Protein AF-A0A7W2FV96-F1 (afdb_monomer)

Radius of gyration: 12.96 Å; Cα contacts (8 Å, |Δi|>4): 119; chains: 1; bounding box: 33×19×32 Å

Foldseek 3Di:
DAPVCCVVVPDPPDDDKDKAFWADKDDDPQKIWTWGADPPGIDIDIDGQVVVPPDPCSPCCCPCVVPPRDHGDMDMD

Structure (mmCIF, N/CA/C/O backbone):
data_AF-A0A7W2FV96-F1
#
_entry.id   AF-A0A7W2FV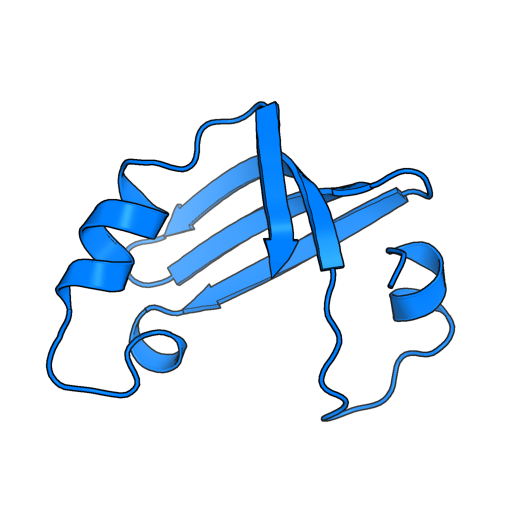96-F1
#
loop_
_atom_site.group_PDB
_atom_site.id
_atom_site.type_symbol
_atom_site.label_atom_id
_atom_site.label_alt_id
_atom_site.label_comp_id
_atom_site.label_asym_id
_atom_site.label_entity_id
_atom_site.label_seq_id
_atom_site.pdbx_PDB_ins_code
_atom_site.Cartn_x
_atom_site.Cartn_y
_atom_site.Cartn_z
_atom_site.occupancy
_atom_site.B_iso_or_equiv
_atom_site.auth_seq_id
_atom_site.auth_comp_id
_atom_site.auth_asym_id
_atom_site.auth_atom_id
_atom_site.pdbx_PDB_model_num
ATOM 1 N N . HIS A 1 1 ? -6.035 -10.256 7.552 1.00 74.44 1 HIS A N 1
ATOM 2 C CA . HIS A 1 1 ? -6.168 -9.306 8.669 1.00 74.44 1 HIS A CA 1
ATOM 3 C C . HIS A 1 1 ? -6.899 -8.089 8.139 1.00 74.44 1 HIS A C 1
ATOM 5 O O . HIS A 1 1 ? -6.571 -7.663 7.034 1.00 74.44 1 HIS A O 1
ATOM 11 N N . THR A 1 2 ? -7.917 -7.592 8.848 1.00 81.50 2 THR A N 1
ATOM 12 C CA . THR A 1 2 ? -8.620 -6.370 8.424 1.00 81.50 2 THR A CA 1
ATOM 13 C C . THR A 1 2 ? -7.823 -5.133 8.827 1.00 81.50 2 THR A C 1
ATOM 15 O O . THR A 1 2 ? -7.048 -5.144 9.782 1.00 81.50 2 THR A O 1
ATOM 18 N N . SER A 1 3 ? -8.021 -4.040 8.108 1.00 82.06 3 SER A N 1
ATOM 19 C CA . SER A 1 3 ? -7.372 -2.747 8.294 1.00 82.06 3 SER A CA 1
ATOM 20 C C . SER A 1 3 ? -7.621 -2.198 9.692 1.00 82.06 3 SER A C 1
ATOM 22 O O . SER A 1 3 ? -6.745 -1.559 10.270 1.00 82.06 3 SER A O 1
ATOM 24 N N . LYS A 1 4 ? -8.794 -2.490 10.259 1.00 84.50 4 LYS A N 1
ATOM 25 C CA . LYS A 1 4 ? -9.155 -2.154 11.632 1.00 84.50 4 LYS A CA 1
ATOM 26 C C . LYS A 1 4 ? -8.346 -2.966 12.643 1.00 84.50 4 LYS A C 1
ATOM 28 O O . LYS A 1 4 ? -7.730 -2.364 13.513 1.00 84.50 4 LYS A O 1
ATOM 33 N N . GLN A 1 5 ? -8.266 -4.287 12.479 1.00 83.38 5 GLN A N 1
ATOM 34 C CA . GLN A 1 5 ? -7.440 -5.151 13.334 1.00 83.38 5 GLN A CA 1
ATOM 35 C C . GLN A 1 5 ? -5.960 -4.773 13.269 1.00 83.38 5 GLN A C 1
ATOM 37 O O . GLN A 1 5 ? -5.312 -4.663 14.294 1.00 83.38 5 GLN A O 1
ATOM 42 N N . ILE A 1 6 ? -5.421 -4.493 12.081 1.00 84.31 6 ILE A N 1
ATOM 43 C CA . ILE A 1 6 ? -4.001 -4.128 11.929 1.00 84.31 6 ILE A CA 1
ATOM 44 C C . ILE A 1 6 ? -3.682 -2.810 12.641 1.00 84.31 6 ILE A C 1
ATOM 46 O O . ILE A 1 6 ? -2.592 -2.650 13.180 1.00 84.31 6 ILE A O 1
ATOM 50 N N . LYS A 1 7 ? -4.626 -1.861 12.649 1.00 82.19 7 LYS A N 1
ATOM 51 C CA . LYS A 1 7 ? -4.475 -0.595 13.377 1.00 82.19 7 LYS A CA 1
ATOM 52 C C . LYS A 1 7 ? -4.636 -0.766 14.885 1.00 82.19 7 LYS A C 1
ATOM 54 O O . LYS A 1 7 ? -3.940 -0.091 15.634 1.00 82.19 7 LYS A O 1
ATOM 59 N N . SER A 1 8 ? -5.566 -1.614 15.321 1.00 86.94 8 SER A N 1
ATOM 60 C CA . SER A 1 8 ? -5.838 -1.855 16.741 1.00 86.94 8 SER A CA 1
ATOM 61 C C . SER A 1 8 ? -4.766 -2.717 17.409 1.00 86.94 8 SER A C 1
ATOM 63 O O . SER A 1 8 ? -4.338 -2.393 18.509 1.00 86.94 8 SER A O 1
ATOM 65 N N . ASP A 1 9 ? -4.301 -3.760 16.726 1.00 86.75 9 ASP A N 1
ATOM 66 C CA . ASP A 1 9 ? -3.304 -4.731 17.191 1.00 86.75 9 ASP A CA 1
ATOM 67 C C . ASP A 1 9 ? -1.929 -4.472 16.554 1.00 86.75 9 ASP A C 1
ATOM 69 O O . ASP A 1 9 ? -1.198 -5.408 16.208 1.00 86.75 9 ASP A O 1
ATOM 73 N N . PHE A 1 10 ? -1.603 -3.196 16.326 1.00 85.00 10 PHE A N 1
ATOM 74 C CA . PHE A 1 10 ? -0.329 -2.808 15.735 1.00 85.00 10 PHE A CA 1
ATOM 75 C C . PHE A 1 10 ? 0.828 -3.259 16.633 1.00 85.00 10 PHE A C 1
ATOM 77 O O . PHE A 1 10 ? 0.917 -2.876 17.798 1.00 85.00 10 PHE A O 1
ATOM 84 N N . GLU A 1 11 ? 1.736 -4.044 16.061 1.00 88.12 11 GLU A N 1
ATOM 85 C CA . GLU A 1 11 ? 2.932 -4.547 16.726 1.00 88.12 11 GLU A CA 1
ATOM 86 C C . GLU A 1 11 ? 4.120 -4.400 15.774 1.00 88.12 11 GLU A C 1
ATOM 88 O O . GLU A 1 11 ? 4.056 -4.790 14.602 1.00 88.12 11 GLU A O 1
ATOM 93 N N . GLU A 1 12 ? 5.204 -3.804 16.265 1.00 83.75 12 GLU A N 1
ATOM 94 C CA . GLU A 1 12 ? 6.386 -3.530 15.454 1.00 83.75 12 GLU A CA 1
ATOM 95 C C . GLU A 1 12 ? 7.062 -4.838 15.011 1.00 83.75 12 GLU A C 1
ATOM 97 O O . GLU A 1 12 ? 7.295 -5.744 15.807 1.00 83.75 12 GLU A O 1
ATOM 102 N N . GLY A 1 13 ? 7.359 -4.961 13.714 1.00 81.12 13 GLY A N 1
ATOM 103 C CA . GLY A 1 13 ? 8.001 -6.152 13.140 1.00 81.12 13 GLY A CA 1
ATOM 104 C C . GLY A 1 13 ? 7.068 -7.346 12.895 1.00 81.12 13 GLY A C 1
ATOM 105 O O . GLY A 1 13 ? 7.496 -8.345 12.308 1.00 81.12 13 GLY A O 1
ATOM 106 N N . LYS A 1 14 ? 5.787 -7.252 13.269 1.00 85.44 14 LYS A N 1
ATOM 107 C CA . LYS A 1 14 ? 4.806 -8.306 13.005 1.00 85.44 14 LYS A CA 1
ATOM 108 C C . LYS A 1 14 ? 4.462 -8.371 11.521 1.00 85.44 14 LYS A C 1
ATOM 110 O O . LYS A 1 14 ? 3.989 -7.410 10.917 1.00 85.44 14 LYS A O 1
ATOM 115 N N . LYS A 1 15 ? 4.657 -9.548 10.926 1.00 82.12 15 LYS A N 1
ATOM 116 C CA . LYS A 1 15 ? 4.219 -9.825 9.555 1.00 82.12 15 LYS A CA 1
ATOM 117 C C . LYS A 1 15 ? 2.711 -10.046 9.548 1.00 82.12 15 LYS A C 1
ATOM 119 O O . LYS A 1 15 ? 2.211 -10.934 10.235 1.00 82.12 15 LYS A O 1
ATOM 124 N N . VAL A 1 16 ? 1.997 -9.256 8.756 1.00 83.81 16 VAL A N 1
ATOM 125 C CA . VAL A 1 16 ? 0.547 -9.369 8.571 1.00 83.81 16 VAL A CA 1
ATOM 126 C C . VAL A 1 16 ? 0.229 -9.521 7.094 1.00 83.81 16 VAL A C 1
ATOM 128 O O . VAL A 1 16 ? 0.968 -9.027 6.251 1.00 83.81 16 VAL A O 1
ATOM 131 N N . ILE A 1 17 ? -0.877 -10.206 6.808 1.00 84.25 17 ILE A N 1
ATOM 132 C CA . ILE A 1 17 ? -1.400 -10.375 5.449 1.00 84.25 17 ILE A CA 1
ATOM 133 C C . ILE A 1 17 ? -2.712 -9.607 5.343 1.00 84.25 17 ILE A C 1
ATOM 135 O O . ILE A 1 17 ? -3.621 -9.807 6.170 1.00 84.25 17 ILE A O 1
ATOM 139 N N . VAL A 1 18 ? -2.816 -8.754 4.330 1.00 84.69 18 VAL A N 1
ATOM 140 C CA . VAL A 1 18 ? -3.943 -7.849 4.085 1.00 84.69 18 VAL A CA 1
ATOM 141 C C . VAL A 1 18 ? -4.476 -8.093 2.679 1.00 84.69 18 VAL A C 1
ATOM 143 O O . VAL A 1 18 ? -3.711 -8.355 1.759 1.00 84.69 18 VAL A O 1
ATOM 146 N N . ALA A 1 19 ? -5.788 -8.005 2.487 1.00 86.00 19 ALA A N 1
ATOM 147 C CA . ALA A 1 19 ? -6.384 -8.093 1.160 1.00 86.00 19 ALA A CA 1
ATOM 148 C C . ALA A 1 19 ? -7.491 -7.056 1.026 1.00 86.00 19 ALA A C 1
ATOM 150 O O . ALA A 1 19 ? -8.278 -6.859 1.950 1.00 86.00 19 ALA A O 1
ATOM 151 N N . GLY A 1 20 ? -7.547 -6.387 -0.118 1.00 88.62 20 GLY A N 1
ATOM 152 C CA . GLY A 1 20 ? -8.500 -5.313 -0.343 1.00 88.62 20 GLY A CA 1
ATOM 153 C C . GLY A 1 20 ? -8.476 -4.800 -1.771 1.00 88.62 20 GLY A C 1
ATOM 154 O O . GLY A 1 20 ? -7.702 -5.254 -2.609 1.00 88.62 20 GLY A O 1
ATOM 155 N N . ARG A 1 21 ? -9.348 -3.839 -2.045 1.00 89.31 21 ARG A N 1
ATOM 156 C CA . ARG A 1 21 ? -9.449 -3.162 -3.329 1.00 89.31 21 ARG A CA 1
ATOM 157 C C . ARG A 1 21 ? -8.460 -2.008 -3.401 1.00 89.31 21 ARG A C 1
ATOM 159 O O . ARG A 1 21 ? -8.416 -1.179 -2.493 1.00 89.31 21 ARG A O 1
ATOM 166 N N . LEU A 1 22 ? -7.696 -1.924 -4.482 1.00 87.81 22 LEU A N 1
ATOM 167 C CA . LEU A 1 22 ? -6.794 -0.812 -4.741 1.00 87.81 22 LEU A CA 1
ATOM 168 C C . LEU A 1 22 ? -7.614 0.445 -5.060 1.00 87.81 22 LEU A C 1
ATOM 170 O O . LEU A 1 22 ? -8.266 0.522 -6.096 1.00 87.81 22 LEU A O 1
ATOM 174 N N . MET A 1 23 ? -7.582 1.436 -4.174 1.00 88.62 23 MET A N 1
ATOM 175 C CA . MET A 1 23 ? -8.338 2.685 -4.330 1.00 88.62 23 MET A CA 1
ATOM 176 C C . MET A 1 23 ? -7.511 3.786 -4.973 1.00 88.62 23 MET A C 1
ATOM 178 O O . MET A 1 23 ? -8.003 4.543 -5.805 1.00 88.62 23 MET A O 1
ATOM 182 N N . SER A 1 24 ? -6.248 3.901 -4.574 1.00 86.62 24 SER A N 1
ATOM 183 C CA . SER A 1 24 ? -5.327 4.857 -5.170 1.00 86.62 24 SER A CA 1
ATOM 184 C C . SER A 1 24 ? -3.919 4.290 -5.193 1.00 86.62 24 SER A C 1
ATOM 186 O O . SER A 1 24 ? -3.536 3.493 -4.337 1.00 86.62 24 SER A O 1
ATOM 188 N N . ARG A 1 25 ? -3.139 4.704 -6.191 1.00 83.62 25 ARG A N 1
ATOM 189 C CA . ARG A 1 25 ? -1.712 4.406 -6.275 1.00 83.62 25 ARG A CA 1
ATOM 190 C C . ARG A 1 25 ? -0.947 5.652 -6.694 1.00 83.62 25 ARG A C 1
ATOM 192 O O . ARG A 1 25 ? -1.356 6.367 -7.604 1.00 83.62 25 ARG A O 1
ATOM 199 N N . ARG A 1 26 ? 0.175 5.913 -6.034 1.00 84.38 26 ARG A N 1
ATOM 200 C CA . ARG A 1 26 ? 1.101 7.008 -6.328 1.00 84.38 26 ARG A CA 1
ATOM 201 C C . ARG A 1 26 ? 2.483 6.412 -6.513 1.00 84.38 26 ARG A C 1
ATOM 203 O O . ARG A 1 26 ? 3.066 5.881 -5.573 1.00 84.38 26 ARG A O 1
ATOM 210 N N . ILE A 1 27 ? 2.991 6.465 -7.738 1.00 80.81 27 ILE A N 1
ATOM 211 C CA . ILE A 1 27 ? 4.305 5.924 -8.086 1.00 80.81 27 ILE A CA 1
ATOM 212 C C . ILE A 1 27 ? 5.313 7.075 -8.044 1.00 80.81 27 ILE A C 1
ATOM 214 O O . ILE A 1 27 ? 5.167 8.052 -8.772 1.00 80.81 27 ILE A O 1
ATOM 218 N N . GLN A 1 28 ? 6.340 6.952 -7.208 1.00 80.12 28 GLN A N 1
ATOM 219 C CA . GLN A 1 28 ? 7.461 7.886 -7.103 1.00 80.12 28 GLN A CA 1
ATOM 220 C C . GLN A 1 28 ? 8.767 7.166 -7.452 1.00 80.12 28 GLN A C 1
ATOM 222 O O . GLN A 1 28 ? 9.517 6.717 -6.583 1.00 80.12 28 GLN A O 1
ATOM 227 N N . GLY A 1 29 ? 9.047 7.045 -8.752 1.00 78.50 29 GLY A N 1
ATOM 228 C CA . GLY A 1 29 ? 10.288 6.452 -9.256 1.00 78.50 29 GLY A CA 1
ATOM 229 C C . GLY A 1 29 ? 10.462 4.986 -8.839 1.00 78.50 29 GLY A C 1
ATOM 230 O O . GLY A 1 29 ? 9.882 4.094 -9.460 1.00 78.50 29 GLY A O 1
ATOM 231 N N . ASN A 1 30 ? 11.277 4.752 -7.802 1.00 76.06 30 ASN A N 1
ATOM 232 C CA . ASN A 1 30 ? 11.598 3.425 -7.253 1.00 76.06 30 ASN A CA 1
ATOM 233 C C . ASN A 1 30 ? 10.730 3.027 -6.045 1.00 76.06 30 ASN A C 1
ATOM 235 O O . ASN A 1 30 ? 10.863 1.912 -5.541 1.00 76.06 30 ASN A O 1
ATOM 239 N N . ALA A 1 31 ? 9.868 3.924 -5.574 1.00 81.44 31 ALA A N 1
ATOM 240 C CA . ALA A 1 31 ? 8.918 3.664 -4.505 1.00 81.44 31 ALA A CA 1
ATOM 241 C C . ALA A 1 31 ? 7.490 3.909 -4.992 1.00 81.44 31 ALA A C 1
ATOM 243 O O . ALA A 1 31 ? 7.245 4.634 -5.959 1.00 81.44 31 ALA A O 1
ATOM 244 N N . SER A 1 32 ? 6.533 3.301 -4.314 1.00 81.25 32 SER A N 1
ATOM 245 C CA . SER A 1 32 ? 5.119 3.464 -4.606 1.00 81.25 32 SER A CA 1
ATOM 246 C C . SER A 1 32 ? 4.297 3.371 -3.338 1.00 81.25 32 SER A C 1
ATOM 248 O O . SER A 1 32 ? 4.540 2.529 -2.480 1.00 81.25 32 SER A O 1
ATOM 250 N N . PHE A 1 33 ? 3.297 4.235 -3.259 1.00 86.38 33 PHE A N 1
ATOM 251 C CA . PHE A 1 33 ? 2.300 4.235 -2.206 1.00 86.38 33 PHE A CA 1
ATOM 252 C C . PHE A 1 33 ? 0.980 3.778 -2.802 1.00 86.38 33 PHE A C 1
ATOM 254 O O . PHE A 1 33 ? 0.578 4.262 -3.859 1.00 86.38 33 PHE A O 1
ATOM 261 N N . ALA A 1 34 ? 0.309 2.865 -2.123 1.00 86.75 34 ALA A N 1
ATOM 262 C CA . ALA A 1 34 ? -1.010 2.391 -2.489 1.00 86.75 34 ALA A CA 1
ATOM 263 C C . ALA A 1 34 ? -1.964 2.550 -1.309 1.00 86.75 34 ALA A C 1
ATOM 265 O O . ALA A 1 34 ? -1.561 2.433 -0.155 1.00 86.75 34 ALA A O 1
ATOM 266 N N . GLU A 1 35 ? -3.234 2.787 -1.598 1.00 89.44 35 GLU A N 1
ATOM 267 C CA . GLU A 1 35 ? -4.308 2.739 -0.613 1.00 89.44 35 GLU A CA 1
ATOM 268 C C . GLU A 1 35 ? -5.182 1.531 -0.932 1.00 89.44 35 GLU A C 1
ATOM 270 O O . GLU A 1 35 ? -5.792 1.478 -2.002 1.00 89.44 35 GLU A O 1
ATOM 275 N N . LEU A 1 36 ? -5.226 0.561 -0.018 1.00 88.88 36 LEU A N 1
ATOM 276 C CA . LEU A 1 36 ? -6.178 -0.540 -0.086 1.00 88.88 36 LEU A CA 1
ATOM 277 C C . LEU A 1 36 ? -7.387 -0.235 0.782 1.00 88.88 36 LEU A C 1
ATOM 279 O O . LEU A 1 36 ? -7.250 0.211 1.922 1.00 88.88 36 LEU A O 1
ATOM 2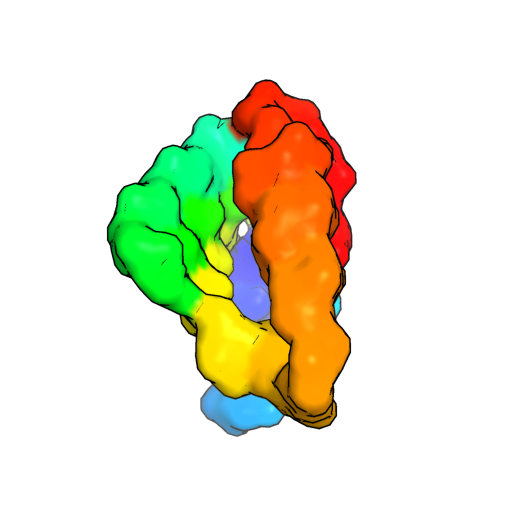83 N N . GLN A 1 37 ? -8.562 -0.557 0.261 1.00 90.19 37 GLN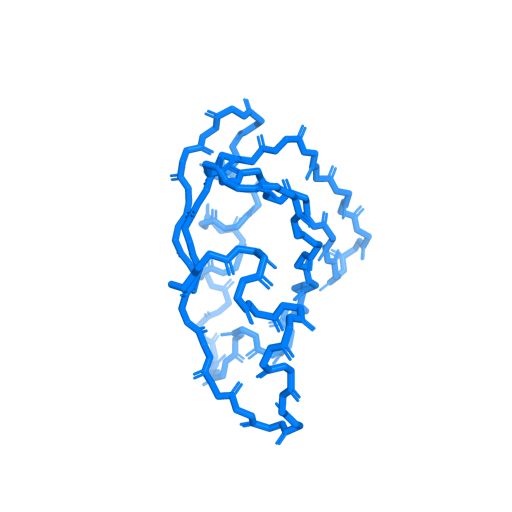 A N 1
ATOM 284 C CA . GLN A 1 37 ? -9.808 -0.586 1.005 1.00 90.19 37 GLN A CA 1
ATOM 285 C C . GLN A 1 37 ? -10.270 -2.027 1.188 1.00 90.19 37 GLN A C 1
ATOM 287 O O . GLN A 1 37 ? -10.471 -2.749 0.216 1.00 90.19 37 GLN A O 1
ATOM 292 N N . ASP A 1 38 ? -10.471 -2.432 2.431 1.00 88.88 38 ASP A N 1
ATOM 293 C CA . ASP A 1 38 ? -11.107 -3.699 2.767 1.00 88.88 38 ASP A CA 1
ATOM 294 C C . ASP A 1 38 ? -12.523 -3.473 3.310 1.00 88.88 38 ASP A C 1
ATOM 296 O O . ASP A 1 38 ? -13.091 -2.386 3.182 1.00 88.88 38 ASP A O 1
ATOM 300 N N . SER A 1 39 ? -13.122 -4.519 3.880 1.00 86.94 39 SER A N 1
ATOM 301 C CA . SER A 1 39 ? -14.480 -4.466 4.421 1.00 86.94 39 SER A CA 1
ATOM 302 C C . SER A 1 39 ? -14.631 -3.552 5.641 1.00 86.94 39 SER A C 1
ATOM 304 O O . SER A 1 39 ? -15.742 -3.104 5.914 1.00 86.94 39 SER A O 1
ATOM 306 N N . GLU A 1 40 ? -13.553 -3.267 6.374 1.00 85.94 40 GLU A N 1
ATOM 307 C CA . GLU A 1 40 ? -13.607 -2.531 7.642 1.00 85.94 40 GLU A CA 1
ATOM 308 C C . GLU A 1 40 ? -12.964 -1.143 7.581 1.00 85.94 40 GLU A C 1
ATOM 310 O O . GLU A 1 40 ? -13.106 -0.352 8.516 1.00 85.94 40 GLU A O 1
ATOM 315 N N . GLY A 1 41 ? -12.271 -0.811 6.494 1.00 87.50 41 GLY A N 1
ATOM 316 C CA . GLY A 1 41 ? -11.640 0.488 6.352 1.00 87.50 41 GLY A CA 1
ATOM 317 C C . GLY A 1 41 ? -10.615 0.560 5.233 1.00 87.50 41 GLY A C 1
ATOM 318 O O . GLY A 1 41 ? -10.687 -0.137 4.224 1.00 87.50 41 GLY A O 1
ATOM 319 N N . ARG A 1 42 ? -9.670 1.487 5.402 1.00 89.19 42 ARG A N 1
ATOM 320 C CA . ARG A 1 42 ? -8.585 1.727 4.449 1.00 89.19 42 ARG A CA 1
ATOM 321 C C . ARG A 1 42 ? -7.234 1.680 5.133 1.00 89.19 42 ARG A C 1
ATOM 323 O O . ARG A 1 42 ? -7.083 2.181 6.257 1.00 89.19 42 ARG A O 1
ATOM 330 N N . ILE A 1 43 ? -6.259 1.120 4.434 1.00 88.75 43 ILE A N 1
ATOM 331 C CA . ILE A 1 43 ? -4.871 1.015 4.865 1.00 88.75 43 ILE A CA 1
ATOM 332 C C . ILE A 1 43 ? -3.944 1.499 3.752 1.00 88.75 43 ILE A C 1
ATOM 334 O O . ILE A 1 43 ? -4.161 1.229 2.571 1.00 88.75 43 ILE A O 1
ATOM 338 N N . GLN A 1 44 ? -2.918 2.250 4.140 1.00 87.44 44 GLN A N 1
ATOM 339 C CA . GLN A 1 44 ? -1.873 2.673 3.224 1.00 87.44 44 GLN A CA 1
ATOM 340 C C . GLN A 1 44 ? -0.763 1.631 3.236 1.00 87.44 44 GLN A C 1
ATOM 342 O O . GLN A 1 44 ? -0.309 1.218 4.300 1.00 87.44 44 GLN A O 1
ATOM 347 N N . VAL A 1 45 ? -0.318 1.236 2.050 1.00 84.25 45 VAL A N 1
ATOM 348 C CA . VAL A 1 45 ? 0.803 0.325 1.876 1.00 84.25 45 VAL A CA 1
ATOM 349 C C . VAL A 1 45 ? 1.916 1.041 1.136 1.00 84.25 45 VAL A C 1
ATOM 351 O O . VAL A 1 45 ? 1.702 1.687 0.105 1.00 84.25 45 VAL A O 1
ATOM 354 N N . TYR A 1 46 ? 3.112 0.933 1.699 1.00 84.81 46 TYR A N 1
ATOM 355 C CA . TYR A 1 46 ? 4.338 1.427 1.110 1.00 84.81 46 TYR A CA 1
ATOM 356 C C . TYR A 1 46 ? 5.087 0.271 0.466 1.00 84.81 46 TYR A C 1
ATOM 358 O O . TYR A 1 46 ? 5.301 -0.771 1.078 1.00 84.81 46 TYR A O 1
ATOM 366 N N . PHE A 1 47 ? 5.493 0.478 -0.775 1.00 77.25 47 PHE A N 1
ATOM 367 C CA . PHE A 1 47 ? 6.234 -0.491 -1.552 1.00 77.25 47 PHE A CA 1
ATOM 368 C C . PHE A 1 47 ? 7.515 0.158 -2.045 1.00 77.25 47 PHE A C 1
ATOM 370 O O . PHE A 1 47 ? 7.491 1.192 -2.719 1.00 77.25 47 PHE A O 1
ATOM 377 N N . LYS A 1 48 ? 8.640 -0.472 -1.727 1.00 78.25 48 LYS A N 1
ATOM 378 C CA . LYS A 1 48 ? 9.958 -0.066 -2.194 1.00 78.25 48 LYS A CA 1
ATOM 379 C C . LYS A 1 48 ? 10.518 -1.163 -3.083 1.00 78.25 48 LYS A C 1
ATOM 381 O O . LYS A 1 48 ? 10.574 -2.322 -2.678 1.00 78.25 48 LYS A O 1
ATOM 386 N N . ARG A 1 49 ? 10.963 -0.799 -4.287 1.00 68.62 49 ARG A N 1
ATOM 387 C CA . ARG A 1 49 ? 11.525 -1.755 -5.255 1.00 68.62 49 ARG A CA 1
ATOM 388 C C . ARG A 1 49 ? 12.637 -2.605 -4.661 1.00 68.62 49 ARG A C 1
ATOM 390 O O . ARG A 1 49 ? 12.642 -3.813 -4.858 1.00 68.62 49 ARG A O 1
ATOM 397 N N . ASP A 1 50 ? 13.541 -1.967 -3.932 1.00 67.31 50 ASP A N 1
ATOM 398 C CA . ASP A 1 50 ? 14.679 -2.630 -3.300 1.00 67.31 50 ASP A CA 1
ATOM 399 C C . ASP A 1 50 ? 14.278 -3.606 -2.178 1.00 67.31 50 ASP A C 1
ATOM 401 O O . ASP A 1 50 ? 15.020 -4.543 -1.922 1.00 67.31 50 ASP A O 1
ATOM 405 N N . GLU A 1 51 ? 13.109 -3.446 -1.541 1.00 66.06 51 GLU A N 1
ATOM 406 C CA . GLU A 1 51 ? 12.634 -4.384 -0.505 1.00 66.06 51 GLU A CA 1
ATOM 407 C C . GLU A 1 51 ? 11.838 -5.562 -1.076 1.00 66.06 51 GLU A C 1
ATOM 409 O O . GLU A 1 51 ? 11.873 -6.654 -0.518 1.00 66.06 51 GLU A O 1
ATOM 414 N N . ILE A 1 52 ? 11.134 -5.370 -2.196 1.00 64.31 52 ILE A N 1
ATOM 415 C CA . ILE A 1 52 ? 10.387 -6.456 -2.855 1.00 64.31 52 ILE A CA 1
ATOM 416 C C . ILE A 1 52 ? 11.316 -7.342 -3.693 1.00 64.31 52 ILE A C 1
ATOM 418 O O . ILE A 1 52 ? 11.111 -8.552 -3.789 1.00 64.31 52 ILE A O 1
ATOM 422 N N . CYS A 1 53 ? 12.342 -6.760 -4.315 1.00 55.50 53 CYS A N 1
ATOM 423 C CA . CYS A 1 53 ? 13.331 -7.507 -5.084 1.00 55.50 53 CYS A CA 1
ATOM 424 C C . CYS A 1 53 ? 14.484 -7.975 -4.187 1.00 55.50 53 CYS A C 1
ATOM 426 O O . CYS A 1 53 ? 15.589 -7.446 -4.263 1.00 55.50 53 CYS A O 1
ATOM 428 N N . THR A 1 54 ? 14.263 -9.012 -3.379 1.00 49.47 54 THR A N 1
ATOM 429 C CA . THR A 1 54 ? 15.337 -9.709 -2.646 1.00 49.47 54 THR A CA 1
ATOM 430 C C . THR A 1 54 ? 16.114 -10.684 -3.554 1.00 49.47 54 THR A C 1
ATOM 432 O O . THR A 1 54 ? 16.241 -11.865 -3.233 1.00 49.47 54 THR A O 1
ATOM 435 N N . GLY A 1 55 ? 16.581 -10.224 -4.723 1.00 53.75 55 GLY A N 1
ATOM 436 C CA . GLY A 1 55 ? 17.328 -11.022 -5.711 1.00 53.75 55 GLY A CA 1
ATOM 437 C C . GLY A 1 55 ? 17.579 -10.291 -7.042 1.00 53.75 55 GLY A C 1
ATOM 438 O O . GLY A 1 55 ? 17.043 -9.207 -7.267 1.00 53.75 55 GLY A O 1
ATOM 439 N N . ASP A 1 56 ? 18.369 -10.89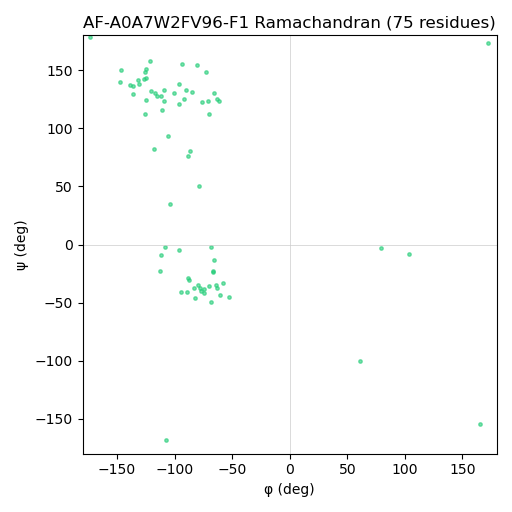3 -7.940 1.00 49.41 56 ASP A N 1
ATOM 440 C CA . ASP A 1 56 ? 18.720 -10.340 -9.269 1.00 49.41 56 ASP A CA 1
ATOM 441 C C . ASP A 1 56 ? 17.534 -10.215 -10.248 1.00 49.41 56 ASP A C 1
ATOM 443 O O . ASP A 1 56 ? 17.617 -9.516 -11.263 1.00 49.41 56 ASP A O 1
ATOM 447 N N . ASP A 1 57 ? 16.397 -10.843 -9.943 1.00 50.53 57 ASP A N 1
ATOM 448 C CA . ASP A 1 57 ? 15.240 -10.901 -10.836 1.00 50.53 57 ASP A CA 1
ATOM 449 C C . ASP A 1 57 ? 14.317 -9.678 -10.673 1.00 50.53 57 ASP A C 1
ATOM 451 O O . ASP A 1 57 ? 13.280 -9.689 -10.003 1.00 50.53 57 ASP A O 1
ATOM 455 N N . LYS A 1 58 ? 14.718 -8.570 -11.306 1.00 51.41 58 LYS A N 1
ATOM 456 C CA . LYS A 1 58 ? 13.997 -7.279 -11.318 1.00 51.41 58 LYS A CA 1
ATOM 457 C C . LYS A 1 58 ? 12.665 -7.312 -12.090 1.00 51.41 58 LYS A C 1
ATOM 459 O O . LYS A 1 58 ? 11.954 -6.302 -12.120 1.00 51.41 58 LYS A O 1
ATOM 464 N N . SER A 1 59 ? 12.309 -8.447 -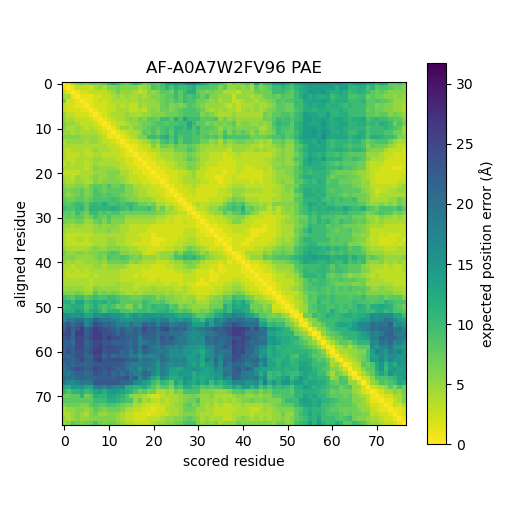12.691 1.00 51.41 59 SER A N 1
ATOM 465 C CA . SER A 1 59 ? 11.122 -8.628 -13.537 1.00 51.41 59 SER A CA 1
ATOM 466 C C . SER A 1 59 ? 9.814 -8.585 -12.732 1.00 51.41 59 SER A C 1
ATOM 468 O O . SER A 1 59 ? 8.829 -7.995 -13.175 1.00 51.41 59 SER A O 1
ATOM 470 N N . LYS A 1 60 ? 9.806 -9.103 -11.489 1.00 52.06 60 LYS A N 1
ATOM 471 C CA . LYS A 1 60 ? 8.595 -9.155 -10.641 1.00 52.06 60 LYS A CA 1
ATOM 472 C C . LYS A 1 60 ? 8.047 -7.770 -10.272 1.00 52.06 60 LYS A C 1
ATOM 474 O O . LYS A 1 60 ? 6.835 -7.580 -10.261 1.00 52.06 60 LYS A O 1
ATOM 479 N N . TYR A 1 61 ? 8.907 -6.779 -10.022 1.00 50.88 61 TYR A N 1
ATOM 480 C CA . TYR A 1 61 ? 8.456 -5.424 -9.666 1.00 50.88 61 TYR A CA 1
ATOM 481 C C . TYR A 1 61 ? 7.973 -4.620 -10.881 1.00 50.88 61 TYR A C 1
ATOM 483 O O . TYR A 1 61 ? 7.013 -3.857 -10.790 1.00 50.88 61 TYR A O 1
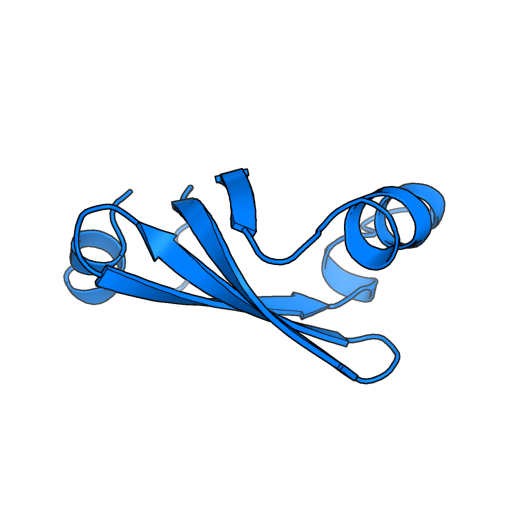ATOM 491 N N . ASN A 1 62 ? 8.631 -4.770 -12.034 1.00 51.59 62 ASN A N 1
ATOM 492 C CA . ASN A 1 62 ? 8.280 -3.996 -13.225 1.00 51.59 62 ASN A CA 1
ATOM 493 C C . ASN A 1 62 ? 7.018 -4.528 -13.918 1.00 51.59 62 ASN A C 1
ATOM 495 O O . ASN A 1 62 ? 6.187 -3.720 -14.330 1.00 51.59 62 ASN A O 1
ATOM 499 N N . ASP A 1 63 ? 6.842 -5.848 -14.013 1.00 49.56 63 ASP A N 1
ATOM 500 C CA . ASP A 1 63 ? 5.688 -6.416 -14.716 1.00 49.56 63 ASP A CA 1
ATOM 501 C C . ASP A 1 63 ? 4.473 -6.619 -13.802 1.00 49.56 63 ASP A C 1
ATOM 503 O O . ASP A 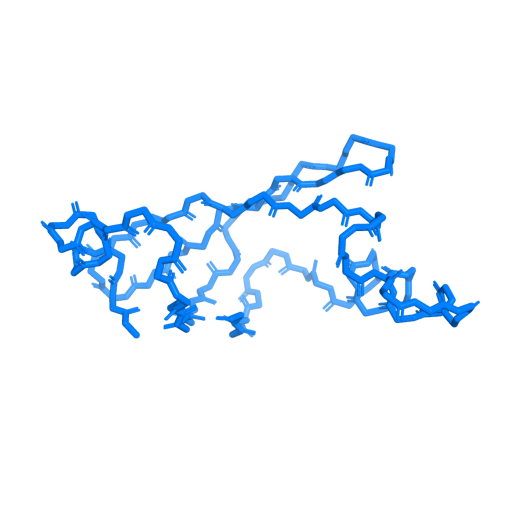1 63 ? 3.370 -6.255 -14.196 1.00 49.56 63 ASP A O 1
ATOM 507 N N . VAL A 1 64 ? 4.635 -7.079 -12.554 1.00 51.00 64 VAL A N 1
ATOM 508 C CA . VAL A 1 64 ? 3.474 -7.298 -11.665 1.00 51.00 64 VAL A CA 1
ATOM 509 C C . VAL A 1 64 ? 3.029 -6.008 -10.985 1.00 51.00 64 VAL A C 1
ATOM 511 O O . VAL A 1 64 ? 1.847 -5.677 -10.987 1.00 51.00 64 VAL A O 1
ATOM 514 N N . TYR A 1 65 ? 3.963 -5.221 -10.447 1.00 52.03 65 TYR A N 1
ATOM 515 C CA . TYR A 1 65 ? 3.586 -4.040 -9.670 1.00 52.03 65 TYR A CA 1
ATOM 516 C C . TYR A 1 65 ? 3.297 -2.807 -10.547 1.00 52.03 65 TYR A C 1
ATOM 518 O O . TYR A 1 65 ? 2.400 -2.010 -10.257 1.00 52.03 65 TYR A O 1
ATOM 526 N N . LYS A 1 66 ? 4.048 -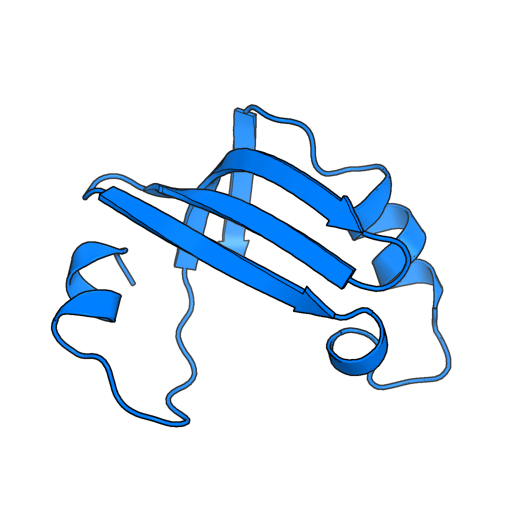2.614 -11.638 1.00 50.44 66 LYS A N 1
ATOM 527 C CA . LYS A 1 66 ? 3.936 -1.419 -12.495 1.00 50.44 66 LYS A CA 1
ATOM 528 C C . LYS A 1 66 ? 2.903 -1.538 -13.617 1.00 50.44 66 LYS A C 1
ATOM 530 O O . LYS A 1 66 ? 2.365 -0.506 -14.000 1.00 50.44 66 LYS A O 1
ATOM 535 N N . LYS A 1 67 ? 2.630 -2.745 -14.123 1.00 48.25 67 LYS A N 1
ATOM 536 C CA . LYS A 1 67 ? 1.750 -2.959 -15.287 1.00 48.25 67 LYS A CA 1
ATOM 537 C C . LYS A 1 67 ? 0.428 -3.674 -15.000 1.00 48.25 67 LYS A C 1
ATOM 539 O O . LYS A 1 67 ? -0.473 -3.514 -15.807 1.00 48.25 67 LYS A O 1
ATOM 544 N N . LEU A 1 68 ? 0.305 -4.447 -13.918 1.00 54.91 68 LEU A N 1
ATOM 545 C CA . LEU A 1 68 ? -0.880 -5.296 -13.687 1.00 54.91 68 LEU A CA 1
ATOM 546 C C . LEU A 1 68 ? -1.813 -4.814 -12.570 1.00 54.91 68 LEU A C 1
ATOM 548 O O . LEU A 1 68 ? -2.811 -5.467 -12.309 1.00 54.91 68 LEU A O 1
ATOM 552 N N . LEU A 1 69 ? -1.475 -3.724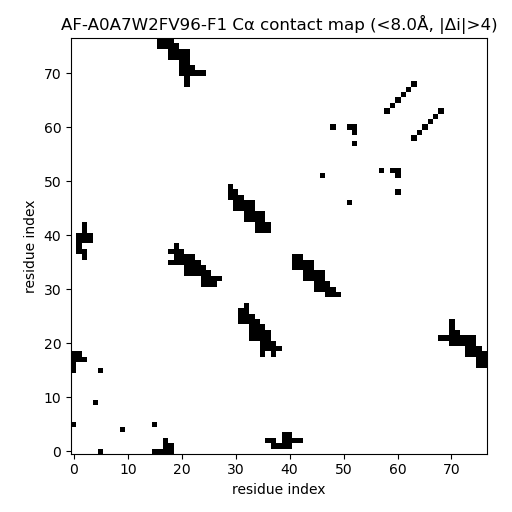 -11.880 1.00 63.09 69 LEU A N 1
ATOM 553 C CA . LEU A 1 69 ? -2.246 -3.230 -10.739 1.00 63.09 69 LEU A CA 1
ATOM 554 C C . LEU A 1 69 ? -3.034 -1.980 -11.124 1.00 63.09 69 LEU A C 1
ATOM 556 O O . LEU A 1 69 ? -2.513 -0.864 -11.024 1.00 63.09 69 LEU A O 1
ATOM 560 N N . ASP A 1 70 ? -4.279 -2.154 -11.539 1.00 69.94 70 ASP A N 1
ATOM 561 C CA . ASP A 1 70 ? -5.169 -1.046 -11.855 1.00 69.94 70 ASP A CA 1
ATOM 562 C C . ASP A 1 70 ? -6.035 -0.647 -10.656 1.00 69.94 70 ASP A C 1
ATOM 564 O O . ASP A 1 70 ? -6.278 -1.403 -9.710 1.00 69.94 70 ASP A O 1
ATOM 568 N N . ILE A 1 71 ? -6.474 0.616 -10.656 1.00 80.19 71 ILE A N 1
ATOM 569 C CA . ILE A 1 71 ? -7.393 1.112 -9.630 1.00 80.19 71 ILE A CA 1
ATOM 570 C C . ILE A 1 71 ? -8.696 0.326 -9.752 1.00 80.19 71 ILE A C 1
ATOM 572 O O . ILE A 1 71 ? -9.337 0.314 -10.799 1.00 80.19 71 ILE A O 1
ATOM 576 N N . GLY A 1 72 ? -9.111 -0.283 -8.650 1.00 79.69 72 GLY A N 1
ATOM 577 C CA . GLY A 1 72 ? -10.289 -1.127 -8.592 1.00 79.69 72 GLY A CA 1
ATOM 578 C C . GLY A 1 72 ? -9.988 -2.621 -8.556 1.00 79.69 72 GLY A C 1
ATOM 579 O O . GLY A 1 72 ? -10.928 -3.367 -8.272 1.00 79.69 72 GLY A O 1
ATOM 580 N N . ASP A 1 73 ? -8.735 -3.039 -8.747 1.00 82.25 73 ASP A N 1
ATOM 581 C CA . ASP A 1 73 ? -8.326 -4.436 -8.600 1.00 82.25 73 ASP A CA 1
ATOM 582 C C . ASP A 1 73 ? -8.296 -4.866 -7.135 1.00 82.25 73 ASP A C 1
ATOM 584 O O . ASP A 1 73 ? -8.001 -4.076 -6.234 1.00 82.25 73 ASP A O 1
ATOM 588 N N . PHE A 1 74 ? -8.589 -6.141 -6.891 1.00 83.69 74 PHE A N 1
ATOM 589 C CA . PHE A 1 74 ? -8.443 -6.754 -5.575 1.00 83.69 74 PHE A CA 1
ATOM 590 C C . PHE A 1 74 ? -7.060 -7.375 -5.447 1.00 83.69 74 PHE A C 1
ATOM 592 O O . PHE A 1 74 ? -6.660 -8.195 -6.271 1.00 83.69 74 PHE A O 1
ATOM 599 N N . ILE A 1 75 ? -6.333 -6.978 -4.408 1.00 80.81 75 ILE A N 1
ATOM 600 C CA . ILE A 1 75 ? -4.930 -7.334 -4.221 1.00 80.81 75 ILE A CA 1
ATOM 601 C C . ILE A 1 75 ? -4.727 -7.836 -2.793 1.00 80.81 75 ILE A C 1
ATOM 603 O O . ILE A 1 75 ? -5.348 -7.327 -1.858 1.00 80.81 75 ILE A O 1
ATOM 607 N N . GLY A 1 76 ? -3.883 -8.856 -2.638 1.00 81.56 76 GLY A N 1
ATOM 608 C CA . GLY A 1 76 ? -3.487 -9.432 -1.353 1.00 81.56 76 GLY A CA 1
ATOM 609 C C . GLY A 1 76 ? -1.976 -9.326 -1.172 1.00 81.56 76 GLY A C 1
ATOM 610 O O . GLY A 1 76 ? -1.238 -9.625 -2.112 1.00 81.56 76 GLY A O 1
ATOM 611 N N . ILE A 1 77 ? -1.534 -8.860 -0.005 1.00 74.12 77 ILE A N 1
ATOM 612 C CA . ILE A 1 77 ? -0.132 -8.562 0.327 1.00 74.12 77 ILE A CA 1
ATOM 613 C C . ILE A 1 77 ? 0.196 -9.189 1.674 1.00 74.12 77 ILE A C 1
ATOM 615 O O . ILE A 1 77 ? -0.657 -9.059 2.583 1.00 74.12 77 ILE A O 1
#

Solvent-accessible surface area (backbone atoms only — not comparable to full-atom values): 4613 Å² total; per-residue (Å²): 92,51,47,51,54,53,66,74,68,64,55,90,91,64,88,75,51,40,58,26,31,30,69,46,75,48,80,56,94,63,34,34,42,35,33,32,36,42,97,73,38,67,40,80,46,81,45,45,50,78,74,72,39,85,56,92,64,62,60,60,58,55,53,51,61,69,70,65,67,52,79,69,41,76,49,72,83

pLDDT: mean 75.87, std 13.81, range [48.25, 90.19]

Secondary structure (DSSP, 8-state):
--HHHHHHT--TT-----EEEEEEEEEETTEEEEEEE-SS-EEEEEEEHHHH--SS-THIIIIIIHHS--TT-EEE-

Nearest PDB structures (foldseek):
  1bbw-assembly1_A-2  TM=7.831E-01  e=7.273E-06  Escherichia coli K-12
  1bbu-assembly1_A-2  TM=8.012E-01  e=2.818E-05  Escherichia coli K-12
  4ex5-assembly1_A  TM=7.411E-01  e=9.654E-05  Burkholderia thailandensis E264
  4ex5-assembly1_B  TM=7.378E-01  e=1.580E-04  Burkholderia thailandensis E264
  7ur8-assembly1_A  TM=7.370E-01  e=1.467E-01  synthetic construct

Organism: NCBI:txid2758441

Mean predicted aligned error: 8.04 Å

InterPro domains:
  IPR004365 OB-fold nucleic acid binding domain, AA-tRNA synthetase-type [PF01336] (16-77)
  IPR012340 Nucleic acid-binding, OB-fold [G3DSA:2.40.50.140] (1-77)
  IPR012340 Nucleic acid-binding, OB-fold [SSF50249] (5-77)

Sequence (77 aa):
HTSKQIKSDFEEGKKVIVAGRLMSRRIQGNASFAELQDSEGRIQVYFKRDEICTGDDKSKYNDVYKKLLDIGDFIGI